Protein AF-A0A7C4J6C8-F1 (afdb_monomer)

Structure (mmCIF, N/CA/C/O backbone):
data_AF-A0A7C4J6C8-F1
#
_entry.id   AF-A0A7C4J6C8-F1
#
loop_
_atom_site.group_PDB
_atom_site.id
_atom_site.type_symbol
_atom_site.label_atom_id
_atom_site.label_alt_id
_atom_site.label_comp_id
_atom_site.label_asym_id
_atom_site.label_entity_id
_atom_site.label_seq_id
_atom_site.pdbx_PDB_ins_code
_atom_site.Cartn_x
_atom_site.Cartn_y
_atom_site.Cartn_z
_atom_site.occupancy
_atom_site.B_iso_or_equiv
_atom_site.auth_seq_id
_atom_site.auth_comp_id
_atom_site.auth_asym_id
_atom_site.auth_atom_id
_atom_site.pdbx_PDB_model_num
ATOM 1 N N . MET A 1 1 ? -19.445 16.310 17.092 1.00 66.25 1 MET A N 1
ATOM 2 C CA . MET A 1 1 ? -17.993 16.059 16.898 1.00 66.25 1 MET A CA 1
ATOM 3 C C . MET A 1 1 ? -17.417 15.017 17.864 1.00 66.25 1 MET A C 1
ATOM 5 O O . MET A 1 1 ? -16.850 14.050 17.378 1.00 66.25 1 MET A O 1
ATOM 9 N N . LYS A 1 2 ? -17.604 15.124 19.194 1.00 81.56 2 LYS A N 1
ATOM 10 C CA . LYS A 1 2 ? -17.090 14.131 20.175 1.00 81.56 2 LYS A CA 1
ATOM 11 C C . LYS A 1 2 ? -17.502 12.674 19.895 1.00 81.56 2 LYS A C 1
ATOM 13 O O . LYS A 1 2 ? -16.692 11.768 20.037 1.00 81.56 2 LYS A O 1
ATOM 18 N N . GLN A 1 3 ? -18.742 12.459 19.457 1.00 88.31 3 GLN A N 1
ATOM 19 C CA . GLN A 1 3 ? -19.272 11.121 19.177 1.00 88.31 3 GLN A CA 1
ATOM 20 C C . GLN A 1 3 ? -18.609 10.460 17.958 1.00 88.31 3 GLN A C 1
ATOM 22 O O . GLN A 1 3 ? -18.265 9.287 18.025 1.00 88.31 3 GLN A O 1
ATOM 27 N N . ILE A 1 4 ? -18.340 11.227 16.894 1.00 91.25 4 ILE A N 1
ATOM 28 C CA . ILE A 1 4 ? -17.605 10.749 15.709 1.00 91.25 4 ILE A CA 1
ATOM 29 C C . ILE A 1 4 ? -16.222 10.246 16.135 1.00 91.25 4 ILE A C 1
ATOM 31 O O . ILE A 1 4 ? -15.854 9.120 15.826 1.00 91.25 4 ILE A O 1
ATOM 35 N N . PHE A 1 5 ? -15.504 11.033 16.939 1.00 90.00 5 PHE A N 1
ATOM 36 C CA . PHE A 1 5 ? -14.165 10.676 17.409 1.00 90.00 5 PHE A CA 1
ATOM 37 C C . PHE A 1 5 ? -14.156 9.426 18.310 1.00 90.00 5 PHE A C 1
ATOM 39 O O . PHE A 1 5 ? -13.262 8.586 18.209 1.00 90.00 5 PHE A O 1
ATOM 46 N N . SER A 1 6 ? -15.176 9.267 19.161 1.00 91.50 6 SER A N 1
ATOM 47 C CA . SER A 1 6 ? -15.347 8.068 19.992 1.00 91.50 6 SER A CA 1
ATOM 48 C C . SER A 1 6 ? -15.588 6.810 19.156 1.00 91.50 6 SER A C 1
ATOM 50 O O . SER A 1 6 ? -15.067 5.748 19.495 1.00 91.50 6 SER A O 1
ATOM 52 N N . ILE A 1 7 ? -16.363 6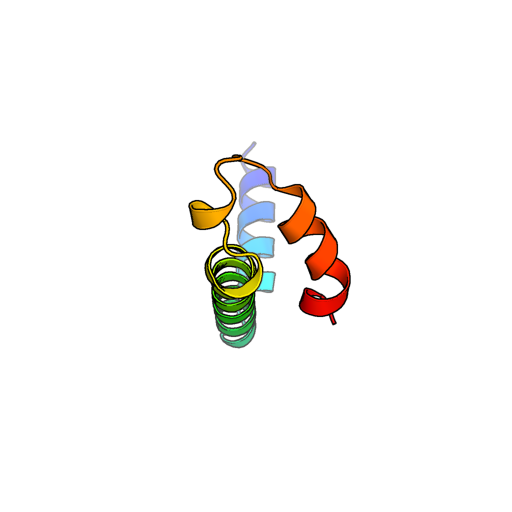.923 18.073 1.00 92.00 7 ILE A N 1
ATOM 53 C CA . ILE A 1 7 ? -16.642 5.807 17.163 1.00 92.00 7 ILE A CA 1
ATOM 54 C C . ILE A 1 7 ? -15.375 5.451 16.379 1.00 92.00 7 ILE A C 1
ATOM 56 O O . ILE A 1 7 ? -14.964 4.296 16.404 1.00 92.00 7 ILE A O 1
ATOM 60 N N . THR A 1 8 ? -14.684 6.429 15.784 1.00 89.69 8 THR A N 1
ATOM 61 C CA . THR A 1 8 ? -13.433 6.188 15.041 1.00 89.69 8 THR A CA 1
ATOM 62 C C . THR A 1 8 ? -12.383 5.480 15.895 1.00 89.69 8 THR A C 1
ATOM 64 O O . THR A 1 8 ? -11.771 4.520 15.436 1.00 89.69 8 THR A O 1
ATOM 67 N N . ARG A 1 9 ? -12.194 5.897 17.154 1.00 88.06 9 ARG A N 1
ATOM 68 C CA . ARG A 1 9 ? -11.226 5.251 18.053 1.00 88.06 9 ARG A CA 1
ATOM 69 C C . ARG A 1 9 ? -11.586 3.791 18.336 1.00 88.06 9 ARG A C 1
ATOM 71 O O . ARG A 1 9 ? -10.699 2.944 18.312 1.00 88.06 9 ARG A O 1
ATOM 78 N N . LYS A 1 10 ? -12.867 3.500 18.587 1.00 91.25 10 LYS A N 1
ATOM 79 C CA . LYS A 1 10 ? -13.346 2.131 18.828 1.00 91.25 10 LYS A CA 1
ATOM 80 C C . LYS A 1 10 ? -13.077 1.238 17.617 1.00 91.25 10 LYS A C 1
ATOM 82 O O . LYS A 1 10 ? -12.525 0.158 17.783 1.00 91.25 10 LYS A O 1
ATOM 87 N N . GLU A 1 11 ? -13.429 1.710 16.426 1.00 90.44 11 GLU A N 1
ATOM 88 C CA . GLU A 1 11 ? -13.250 0.963 15.181 1.00 90.44 11 GLU A CA 1
ATOM 89 C C . GLU A 1 11 ? -11.767 0.717 14.882 1.00 90.44 11 GLU A C 1
ATOM 91 O O . GLU A 1 11 ? -11.370 -0.420 14.658 1.00 90.44 11 GLU A O 1
ATOM 96 N N . VAL A 1 12 ? -10.910 1.741 14.973 1.00 87.50 12 VAL A N 1
ATOM 97 C CA . VAL A 1 12 ? -9.461 1.583 14.746 1.00 87.50 12 VAL A CA 1
ATOM 98 C C . VAL A 1 12 ? -8.857 0.559 15.710 1.00 87.50 12 VAL A C 1
ATOM 100 O O . VAL A 1 12 ? -8.100 -0.310 15.283 1.00 87.50 12 VAL A O 1
ATOM 103 N N . THR A 1 13 ? -9.210 0.605 16.997 1.00 88.00 13 THR A N 1
ATOM 104 C CA . THR A 1 13 ? -8.745 -0.400 17.965 1.00 88.00 13 THR A CA 1
ATOM 105 C C . THR A 1 13 ? -9.323 -1.789 17.688 1.00 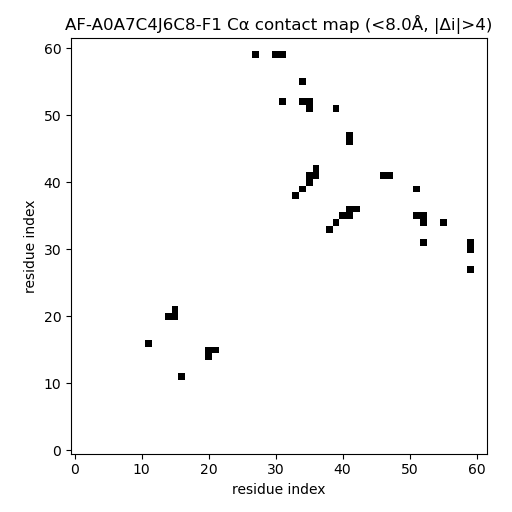88.00 13 THR A C 1
ATOM 107 O O . THR A 1 13 ? -8.629 -2.773 17.911 1.00 88.00 13 THR A O 1
ATOM 110 N N . ALA A 1 14 ? -10.554 -1.896 17.186 1.00 86.75 14 ALA A N 1
ATOM 111 C CA . ALA A 1 14 ? -11.145 -3.181 16.820 1.00 86.75 14 ALA A CA 1
ATOM 112 C C . ALA A 1 14 ? -10.456 -3.808 15.593 1.00 86.75 14 ALA A C 1
ATOM 114 O O . ALA A 1 14 ? -10.118 -4.989 15.631 1.00 86.75 14 ALA A O 1
ATOM 115 N N . TYR A 1 15 ? -10.177 -3.024 14.545 1.0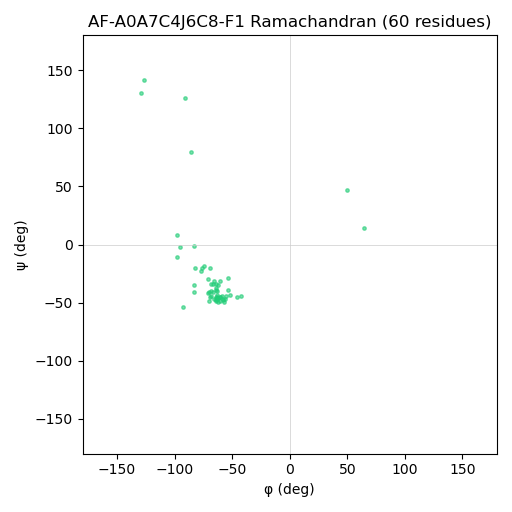0 83.69 15 TYR A N 1
ATOM 116 C CA . TYR A 1 15 ? -9.506 -3.509 13.330 1.00 83.69 15 TYR A CA 1
ATOM 117 C C . TYR A 1 15 ? -8.024 -3.835 13.556 1.00 83.69 15 TYR A C 1
ATOM 119 O O . TYR A 1 15 ? -7.538 -4.858 13.078 1.00 83.69 15 TYR A O 1
ATOM 127 N N . PHE A 1 16 ? -7.305 -2.996 14.307 1.00 85.69 16 PHE A N 1
ATOM 128 C CA . PHE A 1 16 ? -5.869 -3.167 14.576 1.00 85.69 16 PHE A CA 1
ATOM 129 C C . PHE A 1 16 ? -5.566 -3.830 15.926 1.00 85.69 16 PHE A C 1
ATOM 131 O O . PHE A 1 16 ? -4.409 -3.901 16.334 1.00 85.69 16 PHE A O 1
ATOM 138 N N . GLY A 1 17 ? -6.584 -4.329 16.631 1.00 83.88 17 GLY A N 1
ATOM 139 C CA . GLY A 1 17 ? -6.417 -5.012 17.917 1.00 83.88 17 GLY A CA 1
ATOM 140 C C . GLY A 1 17 ? -5.720 -6.368 17.795 1.00 83.88 17 GLY A C 1
ATOM 141 O O . GLY A 1 17 ? -5.156 -6.861 18.768 1.00 83.88 17 GLY A O 1
ATOM 142 N N . SER A 1 18 ? -5.722 -6.957 16.595 1.00 87.88 18 SER A N 1
ATOM 143 C CA . SER A 1 18 ? -4.965 -8.168 16.288 1.00 87.88 18 SER A CA 1
ATOM 144 C C . SER A 1 18 ? -3.568 -7.811 15.763 1.00 87.88 18 SER A C 1
ATOM 146 O O . SER A 1 18 ? -3.472 -7.116 14.747 1.00 87.88 18 SER A O 1
ATOM 148 N N . PRO A 1 19 ? -2.479 -8.340 16.357 1.00 87.19 19 PRO A N 1
ATOM 149 C CA . PRO A 1 19 ? -1.125 -8.193 15.814 1.00 87.19 19 PRO A CA 1
ATOM 150 C C . PRO A 1 19 ? -1.010 -8.647 14.352 1.00 87.19 19 PRO A C 1
ATOM 152 O O . PRO A 1 19 ? -0.217 -8.102 13.587 1.00 87.19 19 PRO A O 1
ATOM 155 N N . LEU A 1 20 ? -1.849 -9.604 13.940 1.00 91.00 20 LEU A N 1
ATOM 156 C CA . LEU A 1 20 ? -1.900 -10.101 12.568 1.00 91.00 20 LEU A CA 1
ATOM 157 C C . LEU A 1 20 ? -2.303 -9.011 11.566 1.00 91.00 20 LEU A C 1
ATOM 159 O O . LEU A 1 20 ? -1.777 -9.002 10.459 1.00 91.00 20 LEU A O 1
ATOM 163 N N . ALA A 1 21 ? -3.178 -8.073 11.946 1.00 90.19 21 ALA A N 1
ATOM 164 C CA . ALA A 1 21 ? -3.602 -6.985 11.062 1.00 90.19 21 ALA A CA 1
ATOM 165 C C . ALA A 1 21 ? -2.425 -6.069 10.691 1.00 90.19 21 ALA A C 1
ATOM 167 O O . ALA A 1 21 ? -2.281 -5.668 9.537 1.00 90.19 21 ALA A O 1
ATOM 168 N N . LEU A 1 22 ? -1.546 -5.787 11.657 1.00 90.75 22 LEU A N 1
ATOM 169 C CA . LEU A 1 22 ? -0.339 -4.990 11.436 1.00 90.75 22 LEU A CA 1
ATOM 170 C C . LEU A 1 22 ? 0.690 -5.740 10.589 1.00 90.75 22 LEU A C 1
ATOM 172 O O . LEU A 1 22 ? 1.293 -5.143 9.700 1.00 90.75 22 LEU A O 1
ATOM 176 N N . ILE A 1 23 ? 0.868 -7.042 10.833 1.00 93.25 23 I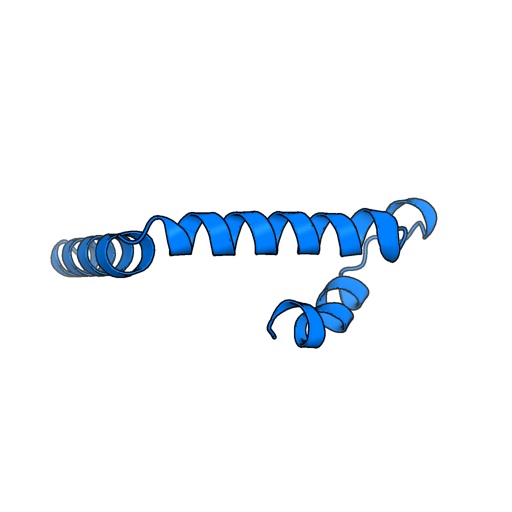LE A N 1
ATOM 177 C CA . ILE A 1 23 ? 1.774 -7.884 10.039 1.00 93.25 23 ILE A CA 1
ATOM 178 C C . ILE A 1 23 ? 1.283 -7.968 8.593 1.00 93.25 23 ILE A C 1
ATOM 180 O O . ILE A 1 23 ? 2.063 -7.725 7.678 1.00 93.25 23 ILE A O 1
ATOM 184 N N . PHE A 1 24 ? -0.004 -8.252 8.384 1.00 92.19 24 PHE A N 1
ATOM 185 C CA . PHE A 1 24 ? -0.604 -8.307 7.053 1.00 92.19 24 PHE A CA 1
ATOM 186 C C . PHE A 1 24 ? -0.423 -6.981 6.312 1.00 92.19 24 PHE A C 1
ATOM 188 O O . PHE A 1 24 ? 0.082 -6.973 5.194 1.00 92.19 24 PHE A O 1
ATOM 195 N N . LEU A 1 25 ? -0.750 -5.856 6.958 1.00 93.12 25 LEU A N 1
ATOM 196 C CA . LEU A 1 25 ? -0.572 -4.532 6.365 1.00 93.12 25 LEU A CA 1
ATOM 197 C C . LEU A 1 25 ? 0.899 -4.254 6.022 1.00 93.12 25 LEU A C 1
ATOM 199 O O . LEU A 1 25 ? 1.195 -3.771 4.932 1.00 93.12 25 LEU A O 1
ATOM 203 N N . GLY A 1 26 ? 1.823 -4.571 6.929 1.00 95.25 26 GLY A N 1
ATOM 204 C CA . GLY A 1 26 ? 3.255 -4.370 6.713 1.00 95.25 26 GLY A CA 1
ATOM 205 C C . GLY A 1 26 ? 3.796 -5.200 5.550 1.00 95.25 26 GLY A C 1
ATOM 206 O O . GLY A 1 26 ? 4.493 -4.666 4.687 1.00 95.25 26 GLY A O 1
ATOM 207 N N . VAL A 1 27 ? 3.437 -6.485 5.489 1.00 95.75 27 VAL A N 1
ATOM 208 C CA . VAL A 1 27 ? 3.831 -7.386 4.397 1.00 95.75 27 VAL A CA 1
ATOM 209 C C . VAL A 1 27 ? 3.222 -6.923 3.077 1.00 95.75 27 VAL A C 1
ATOM 211 O O . VAL A 1 27 ? 3.946 -6.794 2.094 1.00 95.75 27 VAL A O 1
ATOM 214 N N . PHE A 1 28 ? 1.929 -6.600 3.058 1.00 94.69 28 PHE A N 1
ATOM 215 C CA . PHE A 1 28 ? 1.250 -6.088 1.870 1.00 94.69 28 PHE A CA 1
ATOM 216 C C . PHE A 1 28 ? 1.938 -4.830 1.322 1.00 94.69 28 PHE A C 1
ATOM 218 O O . PHE A 1 28 ? 2.238 -4.753 0.128 1.00 94.69 28 PHE A O 1
ATOM 225 N N . LEU A 1 29 ? 2.262 -3.866 2.191 1.00 95.12 29 LEU A N 1
ATOM 226 C CA . LEU A 1 29 ? 2.978 -2.649 1.800 1.00 95.12 29 LEU A CA 1
ATOM 227 C C . LEU A 1 29 ? 4.387 -2.954 1.279 1.00 95.12 29 LEU A C 1
ATOM 229 O O . LEU A 1 29 ? 4.775 -2.423 0.238 1.00 95.12 29 LEU A O 1
ATOM 233 N N . ALA A 1 30 ? 5.139 -3.823 1.957 1.00 96.38 30 ALA A N 1
ATOM 234 C CA . ALA A 1 30 ? 6.488 -4.199 1.542 1.00 96.38 30 ALA A CA 1
ATOM 235 C C . ALA A 1 30 ? 6.496 -4.883 0.165 1.00 96.38 30 ALA A C 1
ATOM 237 O O . ALA A 1 30 ? 7.287 -4.508 -0.702 1.00 96.38 30 A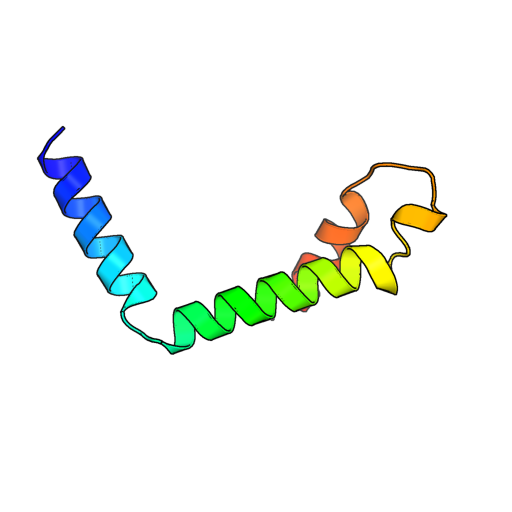LA A O 1
ATOM 238 N N . VAL A 1 31 ? 5.586 -5.834 -0.069 1.00 95.62 31 VAL A N 1
ATOM 239 C CA . VAL A 1 31 ? 5.458 -6.538 -1.354 1.00 95.62 31 VAL A CA 1
ATOM 240 C C . VAL A 1 31 ? 4.995 -5.583 -2.456 1.00 95.62 31 VAL A C 1
ATOM 242 O O . VAL A 1 31 ? 5.533 -5.625 -3.563 1.00 95.62 31 VAL A O 1
ATOM 245 N N . THR A 1 32 ? 4.056 -4.680 -2.164 1.00 94.00 32 THR A N 1
ATOM 246 C CA . THR A 1 32 ? 3.590 -3.666 -3.127 1.00 94.00 32 THR A CA 1
ATOM 247 C C . THR A 1 32 ? 4.727 -2.729 -3.541 1.00 94.00 32 THR A C 1
ATOM 249 O O . THR A 1 32 ? 4.935 -2.486 -4.729 1.00 94.00 32 THR A O 1
ATOM 252 N N . LEU A 1 33 ? 5.510 -2.231 -2.579 1.00 92.88 33 LEU A N 1
ATOM 253 C CA . LEU A 1 33 ? 6.674 -1.386 -2.860 1.00 92.88 33 LEU A CA 1
ATOM 254 C C . LEU A 1 33 ? 7.728 -2.150 -3.668 1.00 92.88 33 LEU A C 1
ATOM 256 O O . LEU A 1 33 ? 8.248 -1.630 -4.655 1.00 92.88 33 LEU A O 1
ATOM 260 N N . PHE A 1 34 ? 8.019 -3.393 -3.283 1.00 93.69 34 PHE A N 1
ATOM 261 C CA . PHE A 1 34 ? 9.003 -4.218 -3.974 1.00 93.69 34 PHE A CA 1
ATOM 262 C C . PHE A 1 34 ? 8.595 -4.503 -5.425 1.00 93.69 34 PHE A C 1
ATOM 264 O O . PHE A 1 34 ? 9.376 -4.269 -6.345 1.00 93.69 34 PHE A O 1
ATOM 271 N N . THR A 1 35 ? 7.359 -4.947 -5.654 1.00 91.69 35 THR A N 1
ATOM 272 C CA . THR A 1 35 ? 6.838 -5.203 -7.007 1.00 91.69 35 THR A CA 1
ATOM 273 C C . THR A 1 35 ? 6.846 -3.939 -7.865 1.00 91.69 35 THR A C 1
ATOM 275 O O . THR A 1 35 ? 7.337 -3.965 -8.993 1.00 91.69 35 THR A O 1
ATOM 278 N N . PHE A 1 36 ? 6.403 -2.805 -7.322 1.00 90.44 36 PHE A N 1
ATOM 279 C CA . PHE A 1 36 ? 6.369 -1.550 -8.067 1.00 90.44 36 PHE A CA 1
ATOM 280 C C . PHE A 1 36 ? 7.765 -1.029 -8.445 1.00 90.44 36 PHE A C 1
ATOM 282 O O . PHE A 1 36 ? 7.993 -0.649 -9.597 1.00 90.44 36 PHE A O 1
ATOM 289 N N . PHE A 1 37 ? 8.709 -1.014 -7.499 1.00 91.00 37 PHE A N 1
ATOM 290 C CA . PHE A 1 37 ? 10.033 -0.431 -7.726 1.00 91.00 37 PHE A CA 1
ATOM 291 C C . PHE A 1 37 ? 11.010 -1.382 -8.425 1.00 91.00 37 PHE A C 1
ATOM 293 O O . PHE A 1 37 ? 11.725 -0.935 -9.325 1.00 91.00 37 PHE A O 1
ATOM 300 N N . TRP A 1 38 ? 11.030 -2.667 -8.057 1.00 92.50 38 TRP A N 1
ATOM 301 C CA . TRP A 1 38 ? 11.963 -3.651 -8.619 1.00 92.50 38 TRP A CA 1
ATOM 302 C C . TRP A 1 38 ? 11.393 -4.405 -9.818 1.00 92.50 38 TRP A C 1
ATOM 304 O O . TRP A 1 38 ? 12.028 -4.403 -10.869 1.00 92.50 38 TRP A O 1
ATOM 314 N N . VAL A 1 39 ? 10.219 -5.035 -9.698 1.00 89.38 39 VAL A N 1
ATOM 315 C CA . VAL A 1 39 ? 9.682 -5.905 -10.768 1.00 89.38 39 VAL A CA 1
ATOM 316 C C . VAL A 1 39 ? 9.268 -5.087 -11.987 1.00 89.38 39 VAL A C 1
ATOM 318 O O . VAL A 1 39 ? 9.618 -5.419 -13.115 1.00 89.38 39 VAL A O 1
ATOM 321 N N . ASP A 1 40 ? 8.566 -3.981 -11.761 1.00 87.62 40 ASP A N 1
ATOM 322 C CA . ASP A 1 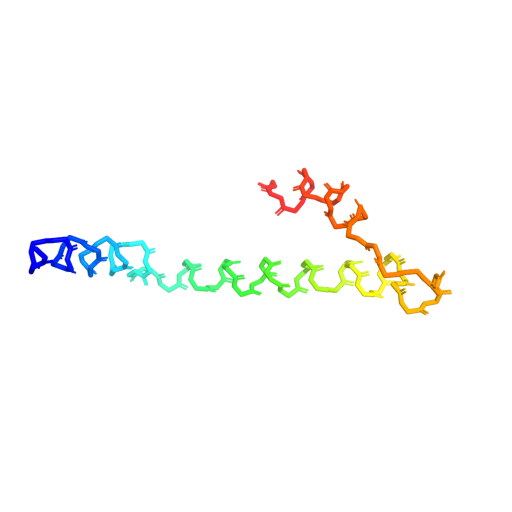40 ? 8.156 -3.065 -12.826 1.00 87.62 40 ASP A CA 1
ATOM 323 C C . ASP A 1 40 ? 9.244 -2.060 -13.227 1.00 87.62 40 ASP A C 1
ATOM 325 O O . ASP A 1 40 ? 9.059 -1.276 -14.162 1.00 87.62 40 ASP A O 1
ATOM 329 N N . THR A 1 41 ? 10.403 -2.102 -12.561 1.00 88.69 41 THR A N 1
ATOM 330 C CA . THR A 1 41 ? 11.579 -1.265 -12.838 1.00 88.69 41 THR A CA 1
ATOM 331 C C . THR A 1 41 ? 11.239 0.225 -12.937 1.00 88.69 41 THR A C 1
ATOM 333 O O . THR A 1 41 ? 11.654 0.913 -13.870 1.00 88.69 41 THR A O 1
ATOM 336 N N . PHE A 1 42 ? 10.462 0.743 -11.977 1.00 89.19 42 PHE A N 1
ATOM 337 C CA . PHE A 1 42 ? 9.919 2.108 -12.008 1.00 89.19 42 PHE A CA 1
ATOM 338 C C . PHE A 1 42 ? 10.956 3.177 -12.394 1.00 89.19 42 PHE A C 1
ATOM 340 O O . PHE A 1 42 ? 10.684 3.997 -13.269 1.00 89.19 42 PHE A O 1
ATOM 347 N N . PHE A 1 43 ? 12.161 3.114 -11.821 1.00 87.25 43 PHE A N 1
ATOM 348 C CA . PHE A 1 43 ? 13.235 4.070 -12.102 1.00 87.25 43 PHE A CA 1
ATOM 349 C C . PHE A 1 43 ? 13.853 3.928 -13.502 1.00 87.25 43 PHE A C 1
ATOM 351 O O . PHE A 1 43 ? 14.281 4.924 -14.077 1.00 87.25 43 PHE A O 1
ATOM 358 N N . ALA A 1 44 ? 13.870 2.723 -14.079 1.00 90.50 44 ALA A N 1
ATOM 359 C CA . ALA A 1 44 ? 14.440 2.479 -15.406 1.00 90.50 44 ALA A CA 1
ATOM 360 C C . ALA A 1 44 ? 13.513 2.935 -16.543 1.00 90.50 44 ALA A C 1
ATOM 362 O O . ALA A 1 44 ? 13.974 3.207 -17.648 1.00 90.50 44 ALA A O 1
ATOM 363 N N . ARG A 1 45 ? 12.204 3.042 -16.283 1.00 87.94 45 ARG A N 1
ATOM 364 C CA . ARG A 1 45 ? 11.216 3.427 -17.302 1.00 87.94 45 ARG A CA 1
ATOM 365 C C . ARG A 1 45 ? 11.232 4.910 -17.662 1.00 87.94 45 ARG A C 1
ATOM 367 O O . ARG A 1 45 ? 10.665 5.276 -18.685 1.00 87.94 45 ARG A O 1
ATOM 374 N N . GLY A 1 46 ? 11.807 5.766 -16.816 1.00 88.12 46 GLY A N 1
ATOM 375 C CA . GLY A 1 46 ? 11.849 7.214 -17.052 1.00 88.12 46 GLY A CA 1
ATOM 376 C C . GLY A 1 46 ? 10.477 7.907 -17.065 1.00 88.12 46 GLY A C 1
ATOM 377 O O . GLY A 1 46 ? 10.383 9.050 -17.502 1.00 88.12 46 GLY A O 1
ATOM 378 N N . ILE A 1 47 ? 9.417 7.239 -16.592 1.00 87.50 47 ILE A N 1
ATOM 379 C CA . ILE A 1 47 ? 8.052 7.775 -16.512 1.00 87.50 47 ILE A CA 1
ATOM 380 C C . ILE A 1 47 ? 7.472 7.574 -15.109 1.00 87.50 47 ILE A C 1
ATOM 382 O O . ILE A 1 47 ? 7.504 6.475 -14.555 1.00 87.50 47 ILE A O 1
ATOM 386 N N . ALA A 1 48 ? 6.914 8.644 -14.541 1.00 87.38 48 ALA A N 1
ATOM 387 C CA . ALA A 1 48 ? 6.284 8.629 -13.225 1.00 87.38 48 ALA A CA 1
ATOM 388 C C . ALA A 1 48 ? 4.816 8.193 -13.337 1.00 87.38 48 ALA A C 1
ATOM 390 O O . ALA A 1 48 ? 3.907 9.020 -13.345 1.00 87.38 48 ALA A O 1
ATOM 391 N N . ASP A 1 49 ? 4.596 6.883 -13.457 1.00 90.06 49 ASP A N 1
ATOM 392 C CA . ASP A 1 49 ? 3.264 6.306 -13.628 1.00 90.06 49 ASP A CA 1
ATOM 393 C C . ASP A 1 49 ? 2.946 5.206 -12.608 1.00 90.06 49 ASP A C 1
ATOM 395 O O . ASP A 1 49 ? 3.788 4.371 -12.277 1.00 90.06 49 ASP A O 1
ATOM 399 N N . VAL A 1 50 ? 1.693 5.193 -12.155 1.00 89.38 50 VAL A N 1
ATOM 400 C CA . VAL A 1 50 ? 1.119 4.253 -11.188 1.00 89.38 50 VAL A CA 1
ATOM 401 C C . VAL A 1 50 ? 0.336 3.105 -11.834 1.00 89.38 50 VAL A C 1
ATOM 403 O O . VAL A 1 50 ? 0.032 2.134 -11.143 1.00 89.38 50 VAL A O 1
ATOM 406 N N . ARG A 1 51 ? 0.049 3.140 -13.147 1.00 90.06 51 ARG A N 1
ATOM 407 C CA . ARG A 1 51 ? -0.621 2.053 -13.905 1.00 90.06 51 ARG A CA 1
ATOM 408 C C . ARG A 1 51 ? -0.133 0.635 -13.552 1.00 90.06 51 ARG A C 1
ATOM 410 O O . ARG A 1 51 ? -0.971 -0.249 -13.376 1.00 90.06 51 ARG A O 1
ATOM 417 N N . PRO A 1 52 ? 1.178 0.380 -13.411 1.00 88.38 52 PRO A N 1
ATOM 418 C CA . PRO A 1 52 ? 1.672 -0.954 -13.090 1.00 88.38 52 PRO A CA 1
ATOM 419 C C . PRO A 1 52 ? 1.305 -1.413 -11.681 1.00 88.38 52 PRO A C 1
ATOM 421 O O . PRO A 1 52 ? 0.980 -2.581 -11.504 1.00 88.38 52 PRO A O 1
ATOM 424 N N . MET A 1 53 ? 1.248 -0.499 -10.705 1.00 88.94 53 MET A N 1
ATOM 425 C CA . MET A 1 53 ? 0.769 -0.809 -9.353 1.00 88.94 53 MET A CA 1
ATOM 426 C C . MET A 1 53 ? -0.661 -1.358 -9.402 1.00 88.94 53 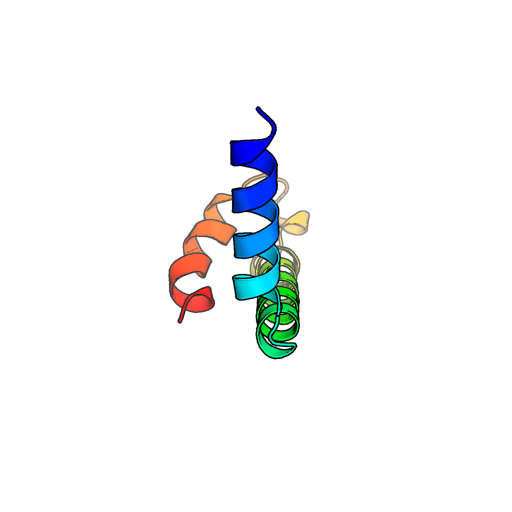MET A C 1
ATOM 428 O O . MET A 1 53 ? -0.942 -2.406 -8.827 1.00 88.94 53 MET A O 1
ATOM 432 N N . PHE A 1 54 ? -1.547 -0.702 -10.162 1.00 90.38 54 PHE A N 1
ATOM 433 C CA . PHE A 1 54 ? -2.932 -1.148 -10.348 1.00 90.38 54 PHE A CA 1
ATOM 434 C C . PHE A 1 54 ? -3.032 -2.496 -11.064 1.00 90.38 54 PHE A C 1
ATOM 436 O O . PHE A 1 54 ? -3.907 -3.295 -10.742 1.00 90.38 54 PHE A O 1
ATOM 443 N N . ARG A 1 55 ? -2.117 -2.787 -11.996 1.00 90.12 55 ARG A N 1
ATOM 444 C CA . ARG A 1 55 ? -2.066 -4.090 -12.674 1.00 90.12 55 ARG A CA 1
ATOM 445 C C . ARG A 1 55 ? -1.721 -5.233 -11.714 1.00 90.12 55 ARG A C 1
ATOM 447 O O . ARG A 1 55 ? -2.201 -6.343 -11.918 1.00 90.12 55 ARG A O 1
ATOM 454 N N . TRP A 1 56 ? -0.935 -4.963 -10.670 1.00 91.38 56 TRP A N 1
ATOM 455 C CA . TRP A 1 56 ? -0.604 -5.941 -9.630 1.00 91.38 56 TRP A CA 1
ATOM 456 C C . TRP A 1 56 ? -1.676 -6.086 -8.545 1.00 91.38 56 TRP A C 1
ATOM 458 O O . TRP A 1 56 ? -1.709 -7.126 -7.893 1.00 91.38 56 TRP A O 1
ATOM 468 N N . MET A 1 57 ? -2.581 -5.114 -8.361 1.00 91.19 57 MET A N 1
ATOM 469 C CA . MET A 1 57 ? -3.591 -5.158 -7.28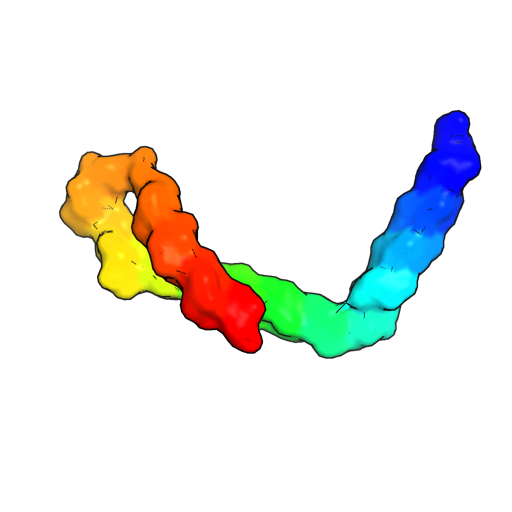8 1.00 91.19 57 MET A CA 1
ATOM 470 C C . MET A 1 57 ? -4.417 -6.454 -7.245 1.00 91.19 57 MET A C 1
ATOM 472 O O . MET A 1 57 ? -4.565 -6.983 -6.148 1.00 91.19 57 MET A O 1
ATOM 476 N N . PRO A 1 58 ? -4.908 -7.026 -8.365 1.00 92.12 58 PRO A N 1
ATOM 477 C CA . PRO A 1 58 ? -5.651 -8.284 -8.313 1.00 92.12 58 PRO A CA 1
ATOM 478 C C . PRO A 1 58 ? -4.838 -9.453 -7.754 1.00 92.12 58 PRO A C 1
ATOM 480 O O . PRO A 1 58 ? -5.412 -10.326 -7.126 1.00 92.12 58 PRO A O 1
ATOM 483 N N . LEU A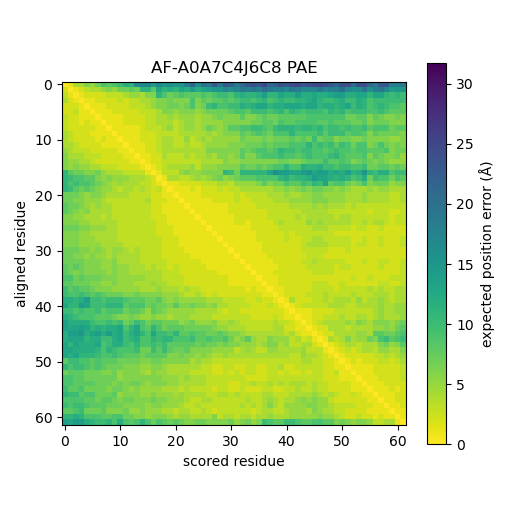 1 59 ? -3.519 -9.472 -7.968 1.00 89.56 59 LEU A N 1
ATOM 484 C CA . LEU A 1 59 ? -2.635 -10.519 -7.447 1.00 89.56 59 LEU A CA 1
ATOM 485 C C . LEU A 1 59 ? -2.211 -10.250 -6.001 1.00 89.56 59 LEU A C 1
ATOM 487 O O . LEU A 1 59 ? -2.056 -11.189 -5.236 1.00 89.56 59 LEU A O 1
ATOM 491 N N . LEU A 1 60 ? -2.018 -8.982 -5.630 1.00 88.25 60 LEU A N 1
ATOM 492 C CA . LEU A 1 60 ? -1.600 -8.586 -4.280 1.00 88.25 60 LEU A CA 1
ATOM 493 C C . LEU A 1 60 ? -2.732 -8.661 -3.245 1.00 88.25 60 LEU A C 1
ATOM 495 O O . LEU A 1 60 ? -2.455 -8.656 -2.049 1.00 88.25 60 LEU A O 1
ATOM 499 N N . LEU A 1 61 ? -3.989 -8.654 -3.696 1.00 88.56 61 LEU A N 1
ATOM 500 C CA . LEU A 1 61 ? -5.185 -8.680 -2.845 1.00 88.56 61 LEU A CA 1
ATOM 501 C C . LEU A 1 61 ? -5.771 -10.085 -2.633 1.00 88.56 61 LEU A C 1
ATOM 503 O O . LEU A 1 61 ? -6.773 -10.204 -1.927 1.00 88.56 61 LEU A O 1
ATOM 507 N N . ILE A 1 62 ? -5.187 -11.113 -3.254 1.00 85.69 62 ILE A N 1
ATOM 508 C CA . ILE A 1 62 ? -5.509 -12.529 -3.009 1.00 85.69 62 ILE A CA 1
ATOM 509 C C . ILE A 1 62 ? -4.656 -13.023 -1.842 1.00 85.69 62 ILE A C 1
ATOM 511 O O . ILE A 1 62 ? -5.232 -13.683 -0.950 1.00 85.69 62 ILE A O 1
#

pLDDT: mean 89.65, std 4.22, range [66.25, 96.38]

Foldseek 3Di:
DVVVVVVVVVVVCVQVVDVVSVVLVVVLVVVLVCCCCPVVVCVVVPDDDCVVSVVCVVVSVD

Secondary structure (DSSP, 8-state):
-HHHHHHHHHHHHHHHSSHHHHHHHHHHHHHHHHIIIIIS-TTTT-----HHHHHHHHHHT-

Sequence (62 aa):
MKQIFSITRKEVTAYFGSPLALIFLGVFLAVTLFTFFWVDTFFARGIADVRPMFRWMPLLLI

Mean predicted aligned error: 5.18 Å

Solvent-accessible surface area (backbone atoms only — not comparable to full-atom values): 3710 Å² total; per-residue (Å²): 112,73,65,60,55,55,50,52,53,53,50,52,48,63,64,57,64,41,71,63,47,55,50,52,51,51,51,51,50,52,51,51,52,44,43,39,50,61,74,66,30,40,80,80,67,79,54,101,71,60,68,65,52,62,70,44,44,76,69,73,73,109

Radius of gyration: 16.67 Å; Cα contacts (8 Å, |Δi|>4): 21; chains: 1; bounding box: 34×29×38 Å